Protein AF-A0A7Z9UBW6-F1 (afdb_monomer_lite)

pLDDT: mean 89.2, std 6.03, range [66.31, 95.06]

Structure (mmCIF, N/CA/C/O backbone):
data_AF-A0A7Z9UBW6-F1
#
_entry.id   AF-A0A7Z9UBW6-F1
#
loop_
_atom_site.group_PDB
_atom_site.id
_atom_site.type_symbol
_atom_site.label_atom_id
_atom_site.label_alt_id
_atom_site.label_comp_id
_atom_site.label_asym_id
_atom_site.label_entity_id
_atom_site.label_seq_id
_atom_site.pdbx_PDB_ins_code
_atom_site.Cartn_x
_atom_site.Cartn_y
_atom_site.Cartn_z
_atom_site.occupancy
_atom_site.B_iso_or_equiv
_atom_site.auth_seq_id
_atom_site.auth_comp_id
_atom_site.auth_asym_id
_atom_site.auth_atom_id
_atom_site.pdbx_PDB_model_num
ATOM 1 N N . MET A 1 1 ? 14.439 16.544 3.289 1.00 66.31 1 MET A N 1
ATOM 2 C CA . MET A 1 1 ? 13.561 15.392 3.001 1.00 66.31 1 MET A CA 1
ATOM 3 C C . MET A 1 1 ? 12.525 15.375 4.098 1.00 66.31 1 MET A C 1
ATOM 5 O O . MET A 1 1 ? 12.905 15.634 5.231 1.00 66.31 1 MET A O 1
ATOM 9 N N . GLU A 1 2 ? 11.261 15.169 3.752 1.00 74.12 2 GLU A N 1
ATOM 10 C CA . GLU A 1 2 ? 10.186 14.996 4.738 1.00 74.12 2 GLU A CA 1
ATOM 11 C C . GLU A 1 2 ? 10.514 13.798 5.644 1.00 74.12 2 GLU A C 1
ATOM 13 O O . GLU A 1 2 ? 11.093 12.812 5.163 1.00 74.12 2 GLU A O 1
ATOM 18 N N . ASP A 1 3 ? 10.216 13.897 6.941 1.00 92.50 3 ASP A N 1
ATOM 19 C CA . ASP A 1 3 ? 10.558 12.845 7.900 1.00 92.50 3 ASP A CA 1
ATOM 20 C C . ASP A 1 3 ? 9.786 11.555 7.578 1.00 92.50 3 ASP A C 1
ATOM 22 O O . ASP A 1 3 ? 8.636 11.577 7.128 1.00 92.50 3 ASP A O 1
ATOM 26 N N . ILE A 1 4 ? 10.405 10.391 7.794 1.00 93.06 4 ILE A N 1
ATOM 27 C CA . ILE A 1 4 ? 9.743 9.111 7.503 1.00 93.06 4 ILE A CA 1
ATOM 28 C C . ILE A 1 4 ? 8.466 8.931 8.335 1.00 93.06 4 ILE A C 1
ATOM 30 O O . ILE A 1 4 ? 7.483 8.390 7.828 1.00 93.06 4 ILE A O 1
ATOM 34 N N . ASN A 1 5 ? 8.438 9.428 9.576 1.00 94.62 5 ASN A N 1
ATOM 35 C CA . ASN A 1 5 ? 7.245 9.360 10.412 1.00 94.62 5 ASN A CA 1
ATOM 36 C C . ASN A 1 5 ? 6.155 10.296 9.898 1.00 94.62 5 ASN A C 1
ATOM 38 O O . ASN A 1 5 ? 4.989 9.908 9.905 1.00 94.62 5 ASN A O 1
ATOM 42 N N . GLU A 1 6 ? 6.515 11.486 9.414 1.00 94.81 6 GLU A N 1
ATOM 43 C CA . GLU A 1 6 ? 5.559 12.422 8.810 1.00 94.81 6 GLU A CA 1
ATOM 44 C C . GLU A 1 6 ? 4.863 11.779 7.606 1.00 94.81 6 GLU A C 1
ATOM 46 O O . GLU A 1 6 ? 3.631 11.752 7.540 1.00 94.81 6 GLU A O 1
ATOM 51 N N . ARG A 1 7 ? 5.630 11.144 6.712 1.00 94.25 7 ARG A N 1
ATOM 52 C CA . ARG A 1 7 ? 5.086 10.426 5.547 1.00 94.25 7 ARG A CA 1
ATOM 53 C C . ARG A 1 7 ? 4.149 9.286 5.950 1.00 94.25 7 ARG A C 1
ATOM 55 O O . ARG A 1 7 ? 3.071 9.138 5.376 1.00 94.25 7 ARG A O 1
ATOM 62 N N . ILE A 1 8 ? 4.531 8.493 6.956 1.00 94.81 8 ILE A N 1
ATOM 63 C CA . ILE A 1 8 ? 3.697 7.399 7.479 1.00 94.81 8 ILE A CA 1
ATOM 64 C C . ILE A 1 8 ? 2.392 7.947 8.070 1.00 94.81 8 ILE A C 1
ATOM 66 O O . ILE A 1 8 ? 1.323 7.381 7.825 1.00 94.81 8 ILE A O 1
ATOM 70 N N . GLN A 1 9 ? 2.448 9.043 8.831 1.00 94.56 9 GLN A N 1
ATOM 71 C CA . GLN A 1 9 ? 1.267 9.652 9.445 1.00 94.56 9 GLN A CA 1
ATOM 72 C C . GLN A 1 9 ? 0.296 10.206 8.400 1.00 94.56 9 GLN A C 1
ATOM 74 O O . GLN A 1 9 ? -0.906 9.948 8.502 1.00 94.56 9 GLN A O 1
ATOM 79 N N . GLN A 1 10 ? 0.799 10.911 7.384 1.00 95.06 10 GLN A N 1
ATOM 80 C CA . GLN A 1 10 ? -0.021 11.442 6.293 1.00 95.06 10 GLN A CA 1
ATOM 81 C C . GLN A 1 10 ? -0.736 10.319 5.526 1.00 95.06 10 GLN A C 1
ATOM 83 O O . GLN A 1 10 ? -1.961 10.358 5.386 1.00 95.06 10 GLN A O 1
AT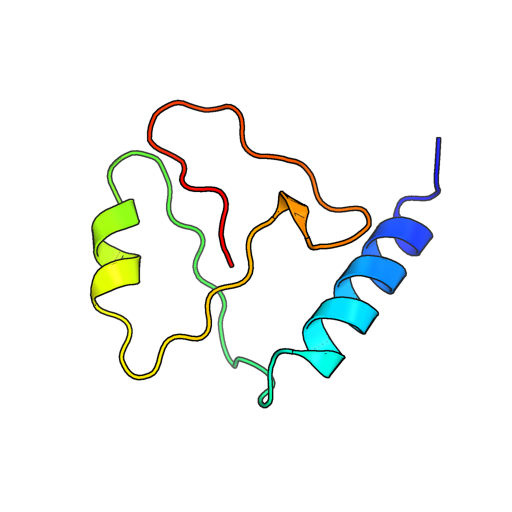OM 88 N N . ALA A 1 11 ? 0.000 9.280 5.115 1.00 95.00 11 ALA A N 1
ATOM 89 C CA . ALA A 1 11 ? -0.566 8.119 4.430 1.00 95.00 11 ALA A CA 1
ATOM 90 C C . ALA A 1 11 ? -1.610 7.395 5.294 1.00 95.00 11 ALA A C 1
ATOM 92 O O . ALA A 1 11 ? -2.709 7.087 4.837 1.00 95.00 11 ALA A O 1
ATOM 93 N N . THR A 1 12 ? -1.297 7.168 6.574 1.00 93.25 12 THR A N 1
ATOM 94 C CA . THR A 1 12 ? -2.201 6.489 7.514 1.00 93.25 12 THR A CA 1
ATOM 95 C C . THR A 1 12 ? -3.490 7.275 7.717 1.00 93.25 12 THR A C 1
ATOM 97 O O . THR A 1 12 ? -4.567 6.682 7.762 1.00 93.25 12 THR A O 1
ATOM 100 N N . LYS A 1 13 ? -3.402 8.604 7.852 1.00 94.38 13 LYS A N 1
ATOM 101 C CA . LYS A 1 13 ? -4.577 9.465 8.000 1.00 94.38 13 LYS A CA 1
ATOM 102 C C . LYS A 1 13 ? -5.464 9.383 6.758 1.00 94.38 13 LYS A C 1
ATOM 104 O O . LYS A 1 13 ? -6.649 9.102 6.891 1.00 94.38 13 LYS A O 1
ATOM 109 N N . TYR A 1 14 ? -4.870 9.544 5.577 1.00 95.06 14 TYR A N 1
ATOM 110 C CA . TYR A 1 14 ? -5.578 9.458 4.301 1.00 95.06 14 TYR A CA 1
ATOM 111 C C . TYR A 1 14 ? -6.298 8.110 4.126 1.00 95.06 14 TYR A C 1
ATOM 113 O O . TYR A 1 14 ? -7.478 8.065 3.784 1.00 95.06 14 TYR A O 1
ATOM 121 N N . LEU A 1 15 ? -5.615 7.000 4.425 1.00 93.69 15 LEU A N 1
ATOM 122 C CA . LEU A 1 15 ? -6.184 5.660 4.280 1.00 93.69 15 LEU A CA 1
ATOM 123 C C . LEU A 1 15 ? -7.302 5.373 5.285 1.00 93.69 15 LEU A C 1
ATOM 125 O O . LEU A 1 15 ? -8.288 4.744 4.917 1.00 93.69 15 LEU A O 1
ATOM 129 N N . LYS A 1 16 ? -7.207 5.865 6.526 1.00 91.81 16 LYS A N 1
ATOM 130 C CA . LYS A 1 16 ? -8.280 5.707 7.525 1.00 91.81 16 LYS A CA 1
ATOM 131 C C . LYS A 1 16 ? -9.580 6.412 7.135 1.00 91.81 16 LYS A C 1
ATOM 133 O O . LYS A 1 16 ? -10.643 5.979 7.558 1.00 91.81 16 LYS A O 1
ATOM 138 N N . GLU A 1 17 ? -9.503 7.488 6.356 1.00 90.62 17 GLU A N 1
ATOM 139 C CA . GLU A 1 17 ? -10.685 8.200 5.852 1.00 90.62 17 GLU A CA 1
ATOM 140 C C . GLU A 1 17 ? -11.338 7.477 4.660 1.00 90.62 17 GLU A C 1
ATOM 142 O O . GLU A 1 17 ? -12.521 7.676 4.389 1.00 90.62 17 GLU A O 1
ATOM 147 N N . LYS A 1 18 ? -10.580 6.635 3.943 1.00 87.56 18 LYS A N 1
ATOM 148 C CA . LYS A 1 18 ? -11.044 5.906 2.753 1.00 87.56 18 LYS A CA 1
ATOM 149 C C . LYS A 1 18 ? -11.482 4.479 3.050 1.00 87.56 18 LYS A C 1
ATOM 151 O O . LYS A 1 18 ? -12.465 4.026 2.475 1.00 87.56 18 LYS A O 1
ATOM 156 N N . VAL A 1 19 ? -10.764 3.790 3.930 1.00 84.12 19 VAL A N 1
ATOM 157 C CA . VAL A 1 19 ? -10.979 2.376 4.230 1.00 84.12 19 VAL A CA 1
ATOM 158 C C . VAL A 1 19 ? -11.833 2.257 5.487 1.00 84.12 19 VAL A C 1
ATOM 160 O O . VAL A 1 19 ? -11.428 2.654 6.576 1.00 84.12 19 VAL A O 1
ATOM 163 N N . ALA A 1 20 ? -13.027 1.686 5.335 1.00 72.44 20 ALA A N 1
ATOM 164 C CA . ALA A 1 20 ? -14.013 1.597 6.413 1.00 72.44 20 ALA A CA 1
ATOM 165 C C . ALA A 1 20 ? -13.617 0.631 7.546 1.00 72.44 20 ALA A C 1
ATOM 167 O O . ALA A 1 20 ? -14.137 0.737 8.655 1.00 72.44 20 ALA A O 1
ATOM 168 N N . GLN A 1 21 ? -12.732 -0.331 7.268 1.00 81.56 21 GLN A N 1
ATOM 169 C CA . GLN A 1 21 ? -12.390 -1.411 8.191 1.00 81.56 21 GLN A CA 1
ATOM 170 C C . GLN A 1 21 ? -10.879 -1.571 8.327 1.00 81.56 21 GLN A C 1
ATOM 172 O O . GLN A 1 21 ? -10.128 -1.441 7.362 1.00 81.56 21 GLN A O 1
ATOM 177 N N . LYS A 1 22 ? -10.431 -1.883 9.544 1.00 86.94 22 LYS A N 1
ATOM 178 C CA . LYS A 1 22 ? -9.040 -2.257 9.787 1.00 86.94 22 LYS A CA 1
ATOM 179 C C . LYS A 1 22 ? -8.825 -3.679 9.249 1.00 86.94 22 LYS A C 1
ATOM 181 O O . LYS A 1 22 ? -9.508 -4.577 9.732 1.00 86.94 22 LYS A O 1
ATOM 186 N N . PRO A 1 23 ? -7.904 -3.899 8.298 1.00 88.44 23 PRO A N 1
ATOM 187 C CA . PRO A 1 23 ? -7.640 -5.238 7.788 1.00 88.44 23 PRO A CA 1
ATOM 188 C C . PRO A 1 23 ? -6.921 -6.096 8.839 1.00 88.44 23 PRO A C 1
ATOM 190 O O . PRO A 1 23 ? -6.064 -5.594 9.574 1.00 88.44 23 PRO A O 1
ATOM 193 N N . ASP A 1 24 ? -7.239 -7.390 8.876 1.00 92.00 24 ASP A N 1
ATOM 194 C CA . ASP A 1 24 ? -6.570 -8.372 9.746 1.00 92.00 24 ASP A CA 1
ATOM 195 C C . ASP A 1 24 ? -5.204 -8.805 9.196 1.00 92.00 24 ASP A C 1
ATOM 197 O O . ASP A 1 24 ? -4.291 -9.142 9.948 1.00 92.00 24 ASP A O 1
ATOM 201 N N . PHE A 1 25 ? -5.053 -8.776 7.871 1.00 91.69 25 PHE A N 1
ATOM 202 C CA . PHE A 1 25 ? -3.825 -9.118 7.166 1.00 91.69 25 PHE A CA 1
ATOM 203 C C . PHE A 1 25 ? -3.617 -8.201 5.959 1.00 91.69 25 PHE A C 1
ATOM 205 O O . PHE A 1 25 ? -4.554 -7.596 5.442 1.00 91.69 25 PHE A O 1
ATOM 212 N N . ALA A 1 26 ? -2.372 -8.118 5.497 1.00 92.94 26 ALA A N 1
ATOM 213 C CA . ALA A 1 26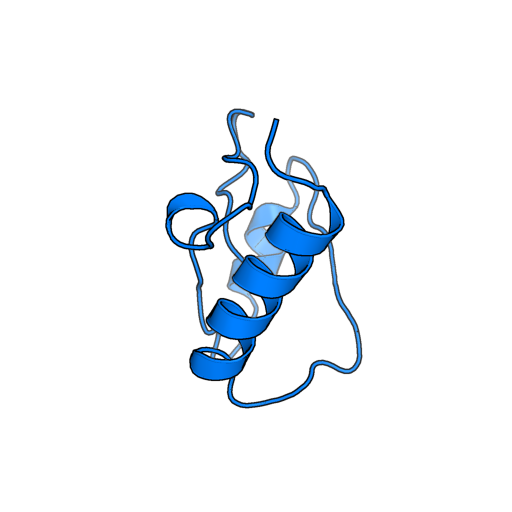 ? -1.999 -7.422 4.274 1.00 92.94 26 ALA A CA 1
ATOM 214 C C . ALA A 1 26 ? -1.286 -8.395 3.332 1.00 92.94 26 ALA A C 1
ATOM 216 O O . ALA A 1 26 ? -0.543 -9.270 3.782 1.00 92.94 26 ALA A O 1
ATOM 217 N N . LEU A 1 27 ? -1.494 -8.226 2.027 1.00 93.88 27 LEU A N 1
ATOM 218 C CA . LEU A 1 27 ? -0.862 -9.031 0.988 1.00 93.88 27 LEU A CA 1
ATOM 219 C C . LEU A 1 27 ? -0.153 -8.111 -0.007 1.00 93.88 27 LEU A C 1
ATOM 221 O O . LEU A 1 27 ? -0.763 -7.192 -0.545 1.00 93.88 27 LEU A O 1
ATOM 225 N N . ILE A 1 28 ? 1.129 -8.370 -0.266 1.00 92.94 28 ILE A N 1
ATOM 226 C CA . ILE A 1 28 ? 1.915 -7.644 -1.271 1.00 92.94 28 ILE A CA 1
ATOM 227 C C . ILE A 1 28 ? 2.043 -8.530 -2.506 1.00 92.94 28 ILE A C 1
ATOM 229 O O . ILE A 1 28 ? 2.593 -9.630 -2.437 1.00 92.94 28 ILE A O 1
ATOM 233 N N . LEU A 1 29 ? 1.546 -8.044 -3.642 1.00 91.62 29 LEU A N 1
ATOM 234 C CA . LEU A 1 29 ? 1.584 -8.767 -4.910 1.00 91.62 29 LEU A CA 1
ATOM 235 C C . LEU A 1 29 ? 2.802 -8.335 -5.727 1.00 91.62 29 LEU A C 1
ATOM 237 O O . LEU A 1 29 ? 2.922 -7.179 -6.129 1.00 91.62 29 LEU A O 1
ATOM 241 N N . GLY A 1 30 ? 3.711 -9.279 -5.962 1.00 87.12 30 GLY A N 1
ATOM 242 C CA . GLY A 1 30 ? 4.864 -9.085 -6.836 1.00 87.12 30 GLY A CA 1
ATOM 243 C C . GLY A 1 30 ? 4.514 -9.148 -8.326 1.00 87.12 30 GLY A C 1
ATOM 244 O O . GLY A 1 30 ? 3.357 -9.293 -8.728 1.00 87.12 30 GLY A O 1
ATOM 245 N N . SER A 1 31 ? 5.549 -9.078 -9.162 1.00 86.31 31 SER A N 1
ATOM 246 C CA . SER A 1 31 ? 5.418 -9.179 -10.618 1.00 86.31 31 SER A CA 1
ATOM 247 C C . SER A 1 31 ? 4.686 -10.462 -11.033 1.00 86.31 31 SER A C 1
ATOM 249 O O . SER A 1 31 ? 5.017 -11.547 -10.562 1.00 86.31 31 SER A O 1
ATOM 251 N N . GLY A 1 32 ? 3.697 -10.334 -11.921 1.00 87.56 32 GLY A N 1
ATOM 252 C CA . GLY A 1 32 ? 2.896 -11.460 -12.421 1.00 87.56 32 GLY A CA 1
ATOM 253 C C . GLY A 1 32 ? 1.759 -11.920 -11.500 1.00 87.56 32 GLY A C 1
ATOM 254 O O . GLY A 1 32 ? 0.968 -12.759 -11.908 1.00 87.56 32 GLY A O 1
ATOM 255 N N . LEU A 1 33 ? 1.628 -11.361 -10.290 1.00 90.38 33 LEU A N 1
ATOM 256 C CA . LEU A 1 33 ? 0.581 -11.743 -9.328 1.00 90.38 33 LEU A CA 1
ATOM 257 C C . LEU A 1 33 ? -0.596 -10.758 -9.270 1.00 90.38 33 LEU A C 1
ATOM 259 O O . LEU A 1 33 ? -1.515 -10.951 -8.479 1.00 90.38 33 LEU A O 1
ATOM 263 N N . GLY A 1 34 ? -0.589 -9.705 -10.093 1.00 87.75 34 GLY A N 1
ATOM 264 C CA . GLY A 1 34 ? -1.595 -8.637 -10.052 1.00 87.75 34 GLY A CA 1
ATOM 265 C C . GLY A 1 34 ? -3.032 -9.100 -10.319 1.00 87.75 34 GLY A C 1
ATOM 266 O O . GLY A 1 34 ? -3.963 -8.503 -9.790 1.00 87.75 34 GLY A O 1
ATOM 267 N N . GLU A 1 35 ? -3.219 -10.186 -11.072 1.00 90.50 35 GLU A N 1
ATOM 268 C CA . GLU A 1 35 ? -4.538 -10.788 -11.324 1.00 90.50 35 GLU A CA 1
ATOM 269 C C . GLU A 1 35 ? -5.202 -11.316 -10.044 1.00 90.50 35 GLU A C 1
ATOM 271 O O . GLU A 1 35 ? -6.425 -11.400 -9.965 1.00 90.50 35 GLU A O 1
ATOM 276 N N . LEU A 1 36 ? -4.422 -11.640 -9.004 1.00 91.88 36 LEU A N 1
ATOM 277 C CA . LEU A 1 36 ? -4.984 -12.081 -7.729 1.00 91.88 36 LEU A CA 1
ATOM 278 C C . LEU A 1 36 ? -5.799 -10.969 -7.053 1.00 91.88 36 LEU A C 1
ATOM 280 O O . LEU A 1 36 ? -6.822 -11.266 -6.441 1.00 91.88 36 LEU A O 1
ATOM 284 N N . ALA A 1 37 ? -5.397 -9.701 -7.209 1.00 91.56 37 ALA A N 1
ATOM 285 C CA . ALA A 1 37 ? -6.163 -8.565 -6.691 1.00 91.56 37 ALA A CA 1
ATOM 286 C C . ALA A 1 37 ? -7.532 -8.424 -7.373 1.00 91.56 37 ALA A C 1
ATOM 288 O O . ALA A 1 37 ? -8.478 -7.960 -6.747 1.00 91.56 37 ALA A O 1
ATOM 289 N N . GLU A 1 38 ? -7.666 -8.850 -8.632 1.00 89.69 38 GLU A N 1
ATOM 290 C CA . GLU A 1 38 ? -8.932 -8.768 -9.377 1.00 89.69 38 GLU A CA 1
ATOM 291 C C . GLU A 1 38 ? -9.984 -9.757 -8.862 1.00 89.69 38 GLU A C 1
ATOM 293 O O . GLU A 1 38 ? -11.169 -9.600 -9.143 1.00 89.69 38 GLU A O 1
ATOM 298 N N . LYS A 1 39 ? -9.568 -10.755 -8.073 1.00 93.12 39 LYS A N 1
ATOM 299 C CA . LYS A 1 39 ? -10.469 -11.709 -7.413 1.00 93.12 39 LYS A CA 1
ATOM 300 C C . LYS A 1 39 ? -11.026 -11.196 -6.083 1.00 93.12 39 LYS A C 1
ATOM 302 O O . LYS A 1 39 ? -11.818 -11.899 -5.463 1.00 93.12 39 LYS A O 1
ATOM 307 N N . ALA A 1 40 ? -10.604 -10.018 -5.617 1.00 90.25 40 ALA A N 1
ATOM 308 C CA . ALA A 1 40 ? -11.126 -9.435 -4.389 1.00 90.25 40 ALA A CA 1
ATOM 309 C C . ALA A 1 40 ? -12.579 -8.972 -4.585 1.00 90.25 40 ALA A C 1
ATOM 311 O O . ALA A 1 40 ? -12.877 -8.125 -5.427 1.00 90.25 40 ALA A O 1
ATOM 312 N N . GLU A 1 41 ? -13.490 -9.515 -3.784 1.00 90.62 41 GLU A N 1
ATOM 313 C CA . GLU A 1 41 ? -14.895 -9.110 -3.785 1.00 90.62 41 GLU A CA 1
ATOM 314 C C . GLU A 1 41 ? -15.082 -7.795 -3.015 1.00 90.62 41 GLU A C 1
ATOM 316 O O . GLU A 1 41 ? -14.443 -7.571 -1.988 1.00 90.62 41 GLU A O 1
ATOM 321 N N . ASN A 1 42 ? -15.977 -6.923 -3.494 1.00 88.44 42 ASN A N 1
ATOM 322 C CA . ASN A 1 42 ? -16.258 -5.610 -2.890 1.00 88.44 42 ASN A CA 1
ATOM 323 C C . ASN A 1 42 ? -15.001 -4.740 -2.678 1.00 88.44 42 ASN A C 1
ATOM 325 O O . ASN A 1 42 ? -14.909 -3.989 -1.704 1.00 88.44 42 ASN A O 1
ATOM 329 N N . ALA A 1 43 ? -14.027 -4.853 -3.585 1.00 89.31 43 ALA A N 1
ATOM 330 C CA . ALA A 1 43 ? -12.751 -4.166 -3.473 1.00 89.31 43 ALA A CA 1
ATOM 331 C C . ALA A 1 43 ? -12.911 -2.637 -3.496 1.00 89.31 43 ALA A C 1
ATOM 333 O O . ALA A 1 43 ? -13.581 -2.068 -4.361 1.00 89.31 43 ALA A O 1
ATOM 334 N N . GLN A 1 44 ? -12.229 -1.972 -2.566 1.00 90.12 44 GLN A N 1
ATOM 335 C CA . GLN A 1 44 ? -11.957 -0.541 -2.634 1.00 90.12 44 GLN A CA 1
ATOM 336 C C . GLN A 1 44 ? -10.538 -0.372 -3.155 1.00 90.12 44 GLN A C 1
ATOM 338 O O . GLN A 1 44 ? -9.620 -0.960 -2.597 1.00 90.12 44 GLN A O 1
ATOM 343 N N . VAL A 1 45 ? -10.374 0.411 -4.219 1.00 91.88 45 VAL A N 1
ATOM 344 C CA . VAL A 1 45 ? -9.074 0.607 -4.866 1.00 91.88 45 VAL A CA 1
ATOM 345 C C . VAL A 1 45 ? -8.591 2.023 -4.598 1.00 91.88 45 VAL A C 1
ATOM 347 O O . VAL A 1 45 ? -9.284 2.990 -4.919 1.00 91.88 45 VAL A O 1
ATOM 350 N N . VAL A 1 46 ? -7.390 2.145 -4.042 1.00 92.56 46 VAL A N 1
ATOM 351 C CA . VAL A 1 46 ? -6.719 3.417 -3.779 1.00 92.56 46 VAL A CA 1
ATOM 352 C C . VAL A 1 46 ? -5.398 3.443 -4.542 1.00 92.56 46 VAL A C 1
ATOM 354 O O . VAL A 1 46 ? -4.472 2.693 -4.249 1.00 92.56 46 VAL A O 1
ATOM 357 N N . SER A 1 47 ? -5.285 4.322 -5.536 1.00 93.06 47 SER A N 1
ATOM 358 C CA . SER A 1 47 ? -4.038 4.489 -6.290 1.00 93.06 47 SER A CA 1
ATOM 359 C C . SER A 1 47 ? -2.939 5.047 -5.386 1.00 93.06 47 SER A C 1
ATOM 361 O O . SER A 1 47 ? -3.152 6.016 -4.657 1.00 93.06 47 SER A O 1
ATOM 363 N N . TYR A 1 48 ? -1.726 4.496 -5.472 1.00 94.31 48 TYR A N 1
ATOM 364 C CA . TYR A 1 48 ? -0.573 4.980 -4.702 1.00 94.31 48 TYR A CA 1
ATOM 365 C C . TYR A 1 48 ? -0.256 6.451 -4.977 1.00 94.31 48 TYR A C 1
ATOM 367 O O . TYR A 1 48 ? 0.290 7.127 -4.112 1.00 94.31 48 TYR A O 1
ATOM 375 N N . LYS A 1 49 ? -0.619 6.962 -6.161 1.00 92.88 49 LYS A N 1
ATOM 376 C CA . LYS A 1 49 ? -0.427 8.374 -6.528 1.00 92.88 49 LYS A CA 1
ATOM 377 C C . LYS A 1 49 ? -1.288 9.326 -5.700 1.00 92.88 49 LYS A C 1
ATOM 379 O O . LYS A 1 49 ? -0.926 10.491 -5.572 1.00 92.88 49 LYS A O 1
ATOM 384 N N . ASP A 1 50 ? -2.399 8.834 -5.161 1.00 93.31 50 ASP A N 1
ATOM 385 C CA . ASP A 1 50 ? -3.338 9.641 -4.385 1.00 93.31 50 ASP A CA 1
ATOM 386 C C . ASP A 1 50 ? -3.017 9.609 -2.886 1.00 93.31 50 ASP A C 1
ATOM 388 O O . ASP A 1 50 ? -3.530 10.437 -2.137 1.00 93.31 50 ASP A O 1
ATOM 392 N N . ILE A 1 51 ? -2.169 8.670 -2.444 1.00 94.62 51 ILE A N 1
ATOM 393 C CA . ILE A 1 51 ? -1.778 8.511 -1.043 1.00 94.62 51 ILE A CA 1
ATOM 394 C C . ILE A 1 51 ? -0.608 9.468 -0.746 1.00 94.62 51 ILE A C 1
ATOM 396 O O . ILE A 1 51 ? 0.493 9.285 -1.275 1.00 94.62 51 ILE A O 1
ATOM 400 N N . PRO A 1 52 ? -0.784 10.480 0.121 1.00 94.50 52 PRO A N 1
ATOM 401 C CA . PRO A 1 52 ? 0.297 11.401 0.460 1.00 94.50 52 PRO A CA 1
ATOM 402 C C . PRO A 1 52 ? 1.471 10.675 1.130 1.00 94.50 52 PRO A C 1
ATOM 4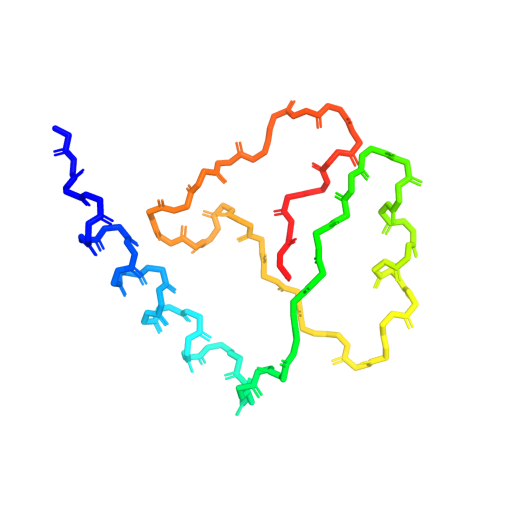04 O O . PRO A 1 52 ? 1.275 9.784 1.957 1.00 94.50 52 PRO A O 1
ATOM 407 N N . GLY A 1 53 ? 2.700 11.039 0.760 1.00 90.69 53 GLY A N 1
ATOM 408 C CA . GLY A 1 53 ? 3.925 10.438 1.298 1.00 90.69 53 GLY A CA 1
ATOM 409 C C . GLY A 1 53 ? 4.269 9.040 0.755 1.00 90.69 53 GLY A C 1
ATOM 410 O O . GLY A 1 53 ? 5.362 8.532 1.049 1.00 90.69 53 GLY A O 1
ATOM 411 N N . PHE A 1 54 ? 3.400 8.425 -0.059 1.00 91.75 54 PHE A N 1
ATOM 412 C CA . PHE A 1 54 ? 3.627 7.109 -0.665 1.00 91.75 54 PHE A CA 1
ATOM 413 C C . PHE A 1 54 ? 4.505 7.174 -1.926 1.00 91.75 54 PHE A C 1
ATOM 415 O O . PHE A 1 54 ? 4.477 8.158 -2.667 1.00 91.75 54 PHE A O 1
ATOM 422 N N . PRO A 1 55 ? 5.307 6.128 -2.194 1.00 87.69 55 PRO A N 1
ATOM 423 C CA . PRO A 1 55 ? 6.063 6.029 -3.433 1.00 87.69 55 PRO A CA 1
ATOM 424 C C . PRO A 1 55 ? 5.150 5.667 -4.611 1.00 87.69 55 PRO A C 1
ATOM 426 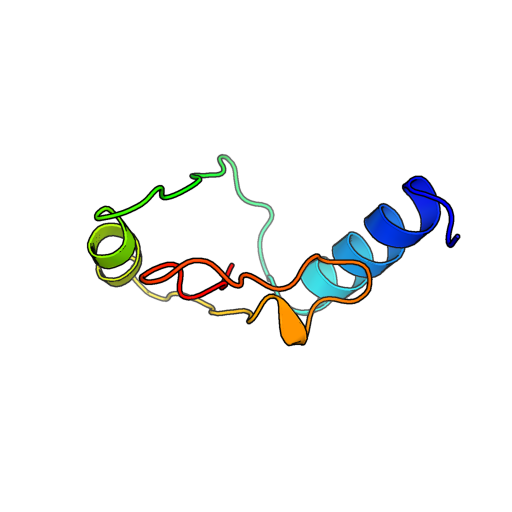O O . PRO A 1 55 ? 4.227 4.862 -4.489 1.00 87.69 55 PRO A O 1
ATOM 429 N N . VAL A 1 56 ? 5.460 6.208 -5.789 1.00 85.69 56 VAL A N 1
ATOM 430 C CA . VAL A 1 56 ? 4.767 5.857 -7.033 1.00 85.69 56 VAL A CA 1
ATOM 431 C C . VAL A 1 56 ? 5.456 4.657 -7.676 1.00 85.69 56 VAL A C 1
ATOM 433 O O . VAL A 1 56 ? 6.672 4.663 -7.871 1.00 85.69 56 VAL A O 1
ATOM 436 N N . SER A 1 57 ? 4.677 3.634 -8.031 1.00 82.94 57 SER A N 1
ATOM 437 C CA . SER A 1 57 ? 5.195 2.479 -8.766 1.00 82.94 57 SER A CA 1
ATOM 438 C C . SER A 1 57 ? 5.625 2.877 -10.180 1.00 82.94 57 SER A C 1
ATOM 440 O O . SER A 1 57 ? 4.857 3.499 -10.915 1.00 82.94 57 SER A O 1
ATOM 442 N N . THR A 1 58 ? 6.838 2.491 -10.571 1.00 86.19 58 THR A N 1
ATOM 443 C CA . THR A 1 58 ? 7.389 2.704 -11.922 1.00 86.19 58 THR A CA 1
ATOM 444 C C . THR A 1 58 ? 7.697 1.3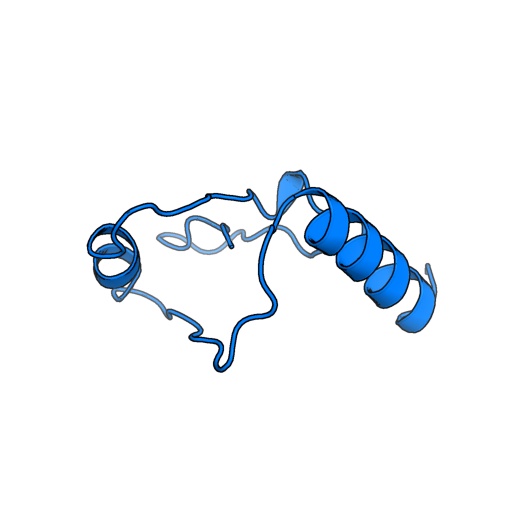97 -12.654 1.00 86.19 58 THR A C 1
ATOM 446 O O . THR A 1 58 ? 8.047 1.418 -13.833 1.00 86.19 58 THR A O 1
ATOM 449 N N . ALA A 1 59 ? 7.566 0.254 -11.976 1.00 81.25 59 ALA A N 1
ATOM 450 C CA . ALA A 1 59 ? 7.895 -1.046 -12.540 1.00 81.25 59 ALA A CA 1
ATOM 451 C C . ALA A 1 59 ? 6.813 -1.518 -13.535 1.00 81.25 59 ALA A C 1
ATOM 453 O O . ALA A 1 59 ? 5.619 -1.452 -13.220 1.00 81.25 59 ALA A O 1
ATOM 454 N N . PRO A 1 60 ? 7.194 -2.049 -14.713 1.00 76.25 60 PRO A N 1
ATOM 455 C CA . PRO A 1 60 ? 6.246 -2.641 -15.651 1.00 76.25 60 PRO A CA 1
ATOM 456 C C . PRO A 1 60 ? 5.408 -3.743 -14.990 1.00 76.25 60 PRO A C 1
ATOM 458 O O . PRO A 1 60 ? 5.938 -4.609 -14.296 1.00 76.25 60 PRO A O 1
ATOM 461 N N . GLY A 1 61 ? 4.091 -3.708 -15.196 1.00 73.75 61 GLY A N 1
ATOM 462 C CA . GLY A 1 61 ? 3.158 -4.690 -14.629 1.00 73.75 61 GLY A CA 1
ATOM 463 C C . GLY A 1 61 ? 2.756 -4.452 -13.167 1.00 73.75 61 GLY A C 1
ATOM 464 O O . GLY A 1 61 ? 1.873 -5.148 -12.671 1.00 73.75 61 GLY A O 1
ATOM 465 N N . HIS A 1 62 ? 3.326 -3.455 -12.480 1.00 80.94 62 HIS A N 1
ATOM 466 C CA . HIS A 1 62 ? 2.897 -3.064 -11.133 1.00 80.94 62 HIS A CA 1
ATOM 467 C C . HIS A 1 62 ? 1.883 -1.924 -11.214 1.00 80.94 62 HIS A C 1
ATOM 469 O O . HIS A 1 62 ? 2.267 -0.770 -11.405 1.00 80.94 62 HIS A O 1
ATOM 475 N N . LYS A 1 63 ? 0.591 -2.238 -11.030 1.00 83.00 63 LYS A N 1
ATOM 476 C CA . LYS A 1 63 ? -0.505 -1.250 -11.115 1.00 83.00 63 LYS A CA 1
ATOM 477 C C . LYS A 1 63 ? -0.347 -0.087 -10.124 1.00 83.00 63 LYS A C 1
ATOM 479 O O . LYS A 1 63 ? -0.759 1.022 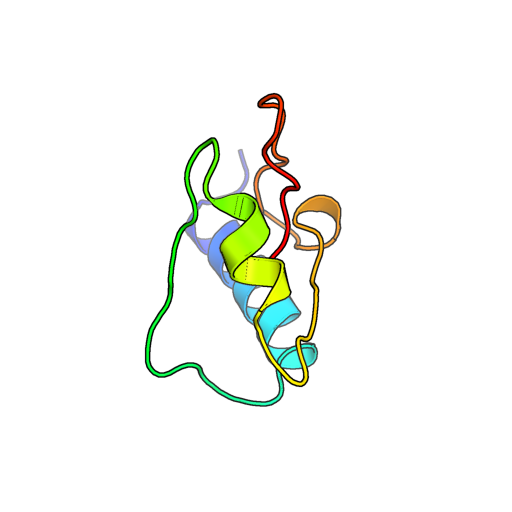-10.438 1.00 83.00 63 LYS A O 1
ATOM 484 N N . GLY A 1 64 ? 0.284 -0.332 -8.971 1.00 88.81 64 GLY A N 1
ATOM 485 C CA . GLY A 1 64 ? 0.515 0.690 -7.949 1.00 88.81 64 GLY A CA 1
ATOM 486 C C . GLY A 1 64 ? -0.769 1.105 -7.236 1.00 88.81 64 GLY A C 1
ATOM 487 O O . GLY A 1 64 ? -1.049 2.295 -7.138 1.00 88.81 64 GLY A O 1
ATOM 488 N N . ASN A 1 65 ? -1.542 0.119 -6.778 1.00 91.62 65 ASN A N 1
ATOM 489 C CA . ASN A 1 65 ? -2.799 0.311 -6.064 1.00 91.62 65 ASN A CA 1
ATOM 490 C C . ASN A 1 65 ? -2.764 -0.441 -4.734 1.00 91.62 65 ASN A C 1
ATOM 492 O O . ASN A 1 65 ? -2.168 -1.520 -4.662 1.00 91.62 65 ASN A O 1
ATOM 496 N N . LEU A 1 66 ? -3.428 0.134 -3.734 1.00 91.00 66 LEU A N 1
ATOM 497 C CA . LEU A 1 66 ? -3.856 -0.526 -2.507 1.00 91.00 66 LEU A CA 1
ATOM 498 C C . LEU A 1 66 ? -5.308 -0.981 -2.664 1.00 91.00 66 LEU A C 1
ATOM 500 O O . LEU A 1 66 ? -6.096 -0.193 -3.240 1.00 91.00 66 LEU A O 1
#

Radius of gyration: 12.89 Å; chains: 1; bounding box: 30×28×26 Å

Secondary structure (DSSP, 8-state):
---HHHHHHHHHHHHHHH-SS--S------TT-GGGGGG-TT----BGGGSTTPPPP-STT---B-

Foldseek 3Di:
DPDPVNLVVQLVVVVPVQDVDDDPDDDDADAPRVVVLVPDPPDDKDAQVNRGSGDHDPDPRDRRID

Sequence (66 aa):
MEDINERIQQATKYLKEKVAQKPDFALILGSGLGELAEKAENAQVVSYKDIPGFPVSTAPGHKGNL